Protein AF-A0A654BJH4-F1 (afdb_monomer_lite)

pLDDT: mean 86.39, std 7.35, range [57.31, 94.19]

Radius of gyration: 13.4 Å; chains: 1; bounding box: 34×19×39 Å

Foldseek 3Di:
DDDDPLLVVLLVLLLVLLQVLLVCPVVVVDDCPDPDWSLVSSVVVSQVVQVVVCVVVVHDRPPRYDPVSSVNSSVNSVVSNCVRNVDRD

Sequence (89 aa):
MRFSRPEQFFAAAGIGLGALASLAVNTGWIARGGTFPPFVYVLLALALVEVVAGFVTKQPPGTLFSMPARILAFALGIGVLILLTGGLA

Structure (mmCIF, N/CA/C/O backbone):
data_AF-A0A654BJH4-F1
#
_entry.id   AF-A0A654BJH4-F1
#
loop_
_atom_site.group_PDB
_atom_site.id
_atom_site.type_symbol
_atom_site.label_atom_id
_atom_site.label_alt_id
_atom_site.label_comp_id
_atom_site.label_asym_id
_atom_site.label_entity_id
_atom_site.label_seq_id
_atom_site.pdbx_PDB_ins_code
_atom_site.Cartn_x
_atom_site.Cartn_y
_atom_site.Cartn_z
_atom_site.occupancy
_atom_site.B_iso_or_equiv
_atom_site.auth_seq_id
_atom_site.auth_comp_id
_atom_site.auth_asym_id
_atom_site.auth_atom_id
_atom_site.pdbx_PDB_model_num
ATOM 1 N N . MET A 1 1 ? 4.501 8.416 18.775 1.00 60.72 1 MET A N 1
ATOM 2 C CA . MET A 1 1 ? 3.048 8.166 18.623 1.00 60.72 1 MET A CA 1
ATOM 3 C C . MET A 1 1 ? 2.841 6.664 18.521 1.00 60.72 1 MET A C 1
ATOM 5 O O . MET A 1 1 ? 3.607 6.030 17.806 1.00 60.72 1 MET A O 1
ATOM 9 N N . ARG A 1 2 ? 1.898 6.073 19.264 1.00 79.19 2 ARG A N 1
ATOM 10 C CA . ARG A 1 2 ? 1.630 4.627 19.187 1.00 79.19 2 ARG A CA 1
ATOM 11 C C . ARG A 1 2 ? 0.467 4.396 18.227 1.00 79.19 2 ARG A C 1
ATOM 13 O O . ARG A 1 2 ? -0.648 4.783 18.552 1.00 79.19 2 ARG A O 1
ATOM 20 N N . PHE A 1 3 ? 0.744 3.798 17.071 1.00 79.56 3 PHE A N 1
ATOM 21 C CA . PHE A 1 3 ? -0.286 3.451 16.092 1.00 79.56 3 PHE A CA 1
ATOM 22 C C . PHE A 1 3 ? -1.228 2.386 16.650 1.00 79.56 3 PHE A C 1
ATOM 24 O O . PHE A 1 3 ? -0.795 1.415 17.282 1.00 79.56 3 PHE A O 1
ATOM 31 N N . SER A 1 4 ? -2.515 2.574 16.399 1.00 86.00 4 SER A N 1
ATOM 32 C CA . SER A 1 4 ? -3.561 1.603 16.688 1.00 86.00 4 SER A CA 1
ATOM 33 C C . SER A 1 4 ? -3.433 0.365 15.785 1.00 86.00 4 SER A C 1
ATOM 35 O O . SER A 1 4 ? -2.768 0.391 14.749 1.00 86.00 4 SER A O 1
ATOM 37 N N . ARG A 1 5 ? -4.068 -0.751 16.168 1.00 87.38 5 ARG A N 1
ATOM 38 C CA . ARG A 1 5 ? -4.058 -1.987 15.356 1.00 87.38 5 ARG A CA 1
ATOM 39 C C . ARG A 1 5 ? -4.561 -1.775 13.913 1.00 87.38 5 ARG A C 1
ATOM 41 O O . ARG A 1 5 ? -3.908 -2.290 13.008 1.00 87.38 5 ARG A O 1
ATOM 48 N N . PRO A 1 6 ? -5.649 -1.014 13.663 1.00 85.50 6 PRO A N 1
ATOM 49 C CA . PRO A 1 6 ? -6.091 -0.711 12.302 1.00 85.50 6 PRO A CA 1
ATOM 50 C C . PRO A 1 6 ? -5.028 0.038 11.495 1.00 85.50 6 PRO A C 1
ATOM 52 O O . PRO A 1 6 ? -4.794 -0.281 10.336 1.00 85.50 6 PRO A O 1
ATOM 55 N N . GLU A 1 7 ? -4.336 0.997 12.109 1.00 87.31 7 GLU A N 1
ATOM 56 C CA . GLU A 1 7 ? -3.298 1.785 11.436 1.00 87.31 7 GLU A CA 1
ATOM 57 C C . GLU A 1 7 ? -2.059 0.950 11.099 1.00 87.31 7 GLU A C 1
ATOM 59 O O . GLU A 1 7 ? -1.460 1.140 10.045 1.00 87.31 7 GLU A O 1
ATOM 64 N N . GLN A 1 8 ? -1.699 -0.015 11.951 1.00 88.88 8 GLN A N 1
ATOM 65 C CA . GLN A 1 8 ? -0.636 -0.978 11.645 1.00 88.88 8 GLN A CA 1
ATOM 66 C C . GLN A 1 8 ? -1.016 -1.870 10.457 1.00 88.88 8 GLN A C 1
ATOM 68 O O . GLN A 1 8 ? -0.192 -2.099 9.573 1.00 88.88 8 GLN A O 1
ATOM 73 N N . PHE A 1 9 ? -2.270 -2.330 10.403 1.00 88.81 9 PHE A N 1
ATOM 74 C CA . PHE A 1 9 ? -2.784 -3.074 9.254 1.00 88.81 9 PHE A CA 1
ATOM 75 C C . PHE A 1 9 ? -2.758 -2.223 7.979 1.00 88.81 9 PHE A C 1
ATOM 77 O O . PHE A 1 9 ? -2.330 -2.698 6.932 1.00 88.81 9 PHE A O 1
ATOM 84 N N . PHE A 1 10 ? -3.142 -0.950 8.068 1.00 90.44 10 PHE A N 1
ATOM 85 C CA . PHE A 1 10 ? -3.112 -0.030 6.933 1.00 90.44 10 PHE A CA 1
ATOM 86 C C . PHE A 1 10 ? -1.688 0.233 6.430 1.00 90.44 10 PHE A C 1
ATOM 88 O O . PHE A 1 10 ? -1.440 0.233 5.226 1.00 90.44 10 PHE A O 1
ATOM 95 N N . ALA A 1 11 ? -0.723 0.373 7.342 1.00 90.44 11 ALA A N 1
ATOM 96 C CA . ALA A 1 11 ? 0.690 0.467 6.989 1.00 90.44 11 ALA A CA 1
ATOM 97 C C . ALA A 1 11 ? 1.191 -0.802 6.273 1.00 90.44 11 ALA A C 1
ATOM 99 O O . ALA A 1 11 ? 1.872 -0.703 5.252 1.00 90.44 11 ALA A O 1
ATOM 100 N N . ALA A 1 12 ? 0.806 -1.989 6.754 1.00 91.81 12 ALA A N 1
ATOM 101 C CA . ALA A 1 12 ? 1.118 -3.258 6.096 1.00 91.81 12 ALA A CA 1
ATOM 102 C C . ALA A 1 12 ? 0.450 -3.382 4.714 1.00 91.81 12 ALA A C 1
ATOM 104 O O . ALA A 1 12 ? 1.075 -3.868 3.771 1.00 91.81 12 ALA A O 1
ATOM 105 N N . ALA A 1 13 ? -0.783 -2.886 4.564 1.00 91.69 13 ALA A N 1
ATOM 106 C CA . ALA A 1 13 ? -1.454 -2.801 3.271 1.00 91.69 13 ALA A CA 1
ATOM 107 C C . ALA A 1 13 ? -0.669 -1.911 2.297 1.00 91.69 13 ALA A C 1
ATOM 109 O O . ALA A 1 13 ? -0.484 -2.297 1.148 1.00 91.69 13 ALA A O 1
ATOM 110 N N . GLY A 1 14 ? -0.121 -0.783 2.760 1.00 91.88 14 GLY A N 1
ATOM 111 C CA . GLY A 1 14 ? 0.779 0.062 1.969 1.00 91.88 14 GLY A CA 1
ATOM 112 C C . GLY A 1 14 ? 1.986 -0.696 1.413 1.00 91.88 14 GLY A C 1
ATOM 113 O O . GLY A 1 14 ? 2.236 -0.645 0.211 1.00 91.88 14 GLY A O 1
ATOM 114 N N . ILE A 1 15 ? 2.678 -1.471 2.256 1.00 92.75 15 ILE A N 1
ATOM 115 C CA . ILE A 1 15 ? 3.807 -2.331 1.845 1.00 92.75 15 ILE A CA 1
ATOM 116 C C . ILE A 1 15 ? 3.367 -3.336 0.771 1.00 92.75 15 ILE A C 1
ATOM 118 O O . ILE A 1 15 ? 4.002 -3.442 -0.280 1.00 92.75 15 ILE A O 1
ATOM 122 N N . GLY A 1 16 ? 2.267 -4.055 1.015 1.00 93.06 16 GLY A N 1
ATOM 123 C CA . GLY A 1 16 ? 1.744 -5.055 0.082 1.00 93.06 16 GLY A CA 1
ATOM 124 C C . GLY A 1 16 ? 1.346 -4.452 -1.265 1.00 93.06 16 GLY A C 1
ATOM 125 O O . GLY A 1 16 ? 1.684 -4.998 -2.313 1.00 93.06 16 GLY A O 1
ATOM 126 N N . LEU A 1 17 ? 0.694 -3.290 -1.253 1.00 91.62 17 LEU A N 1
ATOM 127 C CA . LEU A 1 17 ? 0.310 -2.565 -2.463 1.00 91.62 17 LEU A CA 1
ATOM 128 C C . LEU A 1 17 ? 1.524 -2.061 -3.246 1.00 91.62 17 LEU A C 1
ATOM 130 O O . LEU A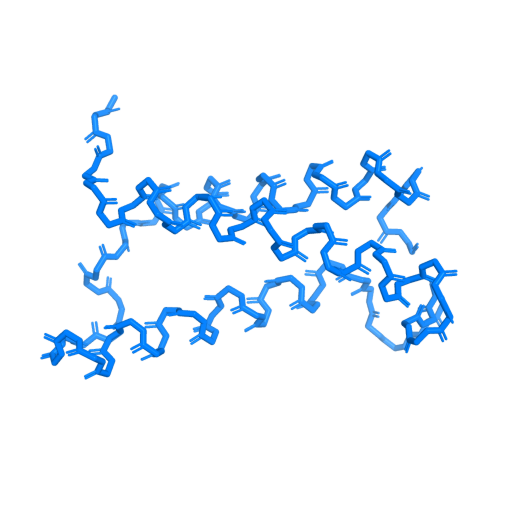 1 17 ? 1.525 -2.152 -4.471 1.00 91.62 17 LEU A O 1
ATOM 134 N N . GLY A 1 18 ? 2.574 -1.598 -2.564 1.00 89.75 18 GLY A N 1
ATOM 135 C CA . GLY A 1 18 ? 3.848 -1.253 -3.198 1.00 89.75 18 GLY A CA 1
ATOM 136 C C . GLY A 1 18 ? 4.478 -2.445 -3.922 1.00 89.75 18 GLY A C 1
ATOM 137 O O . GLY A 1 18 ? 4.903 -2.322 -5.071 1.00 89.75 18 GLY A O 1
ATOM 138 N N . ALA A 1 19 ? 4.469 -3.626 -3.298 1.00 91.69 19 ALA A N 1
ATOM 139 C CA . ALA A 1 19 ? 4.980 -4.852 -3.910 1.00 91.69 19 ALA A CA 1
ATOM 140 C C . ALA A 1 19 ? 4.142 -5.291 -5.123 1.00 91.69 19 ALA A C 1
ATOM 142 O O . ALA A 1 19 ? 4.697 -5.625 -6.170 1.00 91.69 19 ALA A O 1
ATOM 143 N N . LEU A 1 20 ? 2.811 -5.237 -5.015 1.00 91.50 20 LEU A N 1
ATOM 144 C CA . LEU A 1 20 ? 1.901 -5.561 -6.118 1.00 91.50 20 LEU A CA 1
ATOM 145 C C . LEU A 1 20 ? 2.057 -4.594 -7.295 1.00 91.50 20 LEU A C 1
ATOM 147 O O . LEU A 1 20 ? 2.122 -5.033 -8.442 1.00 91.50 20 LEU A O 1
ATOM 151 N N . ALA A 1 21 ? 2.173 -3.293 -7.020 1.00 88.94 21 ALA A N 1
ATOM 152 C CA . ALA A 1 21 ? 2.429 -2.291 -8.048 1.00 88.94 21 ALA A CA 1
ATOM 153 C C . ALA A 1 21 ? 3.785 -2.527 -8.729 1.00 88.94 21 ALA A C 1
ATOM 155 O O . ALA A 1 21 ? 3.870 -2.474 -9.952 1.00 88.94 21 ALA A O 1
ATOM 156 N N . SER A 1 22 ? 4.823 -2.873 -7.962 1.00 87.56 22 SER A N 1
ATOM 157 C CA . SER A 1 22 ? 6.142 -3.221 -8.512 1.00 87.56 22 SER A CA 1
ATOM 158 C C . SER A 1 22 ? 6.077 -4.420 -9.445 1.00 87.56 22 SER A C 1
ATOM 160 O O . SER A 1 22 ? 6.681 -4.417 -10.515 1.00 87.56 22 SER A O 1
ATOM 162 N N . LEU A 1 23 ? 5.323 -5.445 -9.048 1.00 89.00 23 LEU A N 1
ATOM 163 C CA . LEU A 1 23 ? 5.114 -6.628 -9.866 1.00 89.00 23 LEU A CA 1
ATOM 164 C C . LEU A 1 23 ? 4.380 -6.266 -11.158 1.00 89.00 23 LEU A C 1
ATOM 166 O O . LEU A 1 23 ? 4.843 -6.648 -12.223 1.00 89.00 23 LEU A O 1
ATOM 170 N N . ALA A 1 24 ? 3.319 -5.461 -11.082 1.00 87.69 24 ALA A N 1
ATOM 171 C CA . ALA A 1 24 ? 2.582 -4.992 -12.254 1.00 87.69 24 ALA A CA 1
ATOM 172 C C . ALA A 1 24 ? 3.439 -4.132 -13.205 1.00 87.69 24 ALA A C 1
ATOM 174 O O . ALA A 1 24 ? 3.284 -4.210 -14.423 1.00 87.69 24 ALA A O 1
ATOM 175 N N . VAL A 1 25 ? 4.376 -3.340 -12.678 1.00 87.69 25 VAL A N 1
ATOM 176 C CA . VAL A 1 25 ? 5.366 -2.618 -13.495 1.00 87.69 25 VAL A CA 1
ATOM 177 C C . VAL A 1 25 ? 6.336 -3.591 -14.164 1.00 87.69 25 VAL A C 1
ATOM 179 O O . VAL A 1 25 ? 6.598 -3.486 -15.360 1.00 87.69 25 VAL A O 1
ATOM 182 N N . ASN A 1 26 ? 6.864 -4.558 -13.415 1.00 86.12 26 ASN A N 1
ATOM 183 C CA . ASN A 1 26 ? 7.852 -5.509 -13.927 1.00 86.12 26 ASN A CA 1
ATOM 184 C C . ASN A 1 26 ? 7.256 -6.529 -14.914 1.00 86.12 26 ASN A C 1
ATOM 186 O O . ASN A 1 26 ? 7.972 -7.006 -15.789 1.00 86.12 26 ASN A O 1
ATOM 190 N N . THR A 1 27 ? 5.956 -6.830 -14.830 1.00 86.94 27 THR A N 1
ATOM 191 C CA . THR A 1 27 ? 5.232 -7.660 -15.810 1.00 86.94 27 THR A CA 1
ATOM 192 C C . THR A 1 27 ? 4.728 -6.868 -17.021 1.00 86.94 27 THR A C 1
ATOM 194 O O . THR A 1 27 ? 4.104 -7.449 -17.909 1.00 86.94 27 THR A O 1
ATOM 197 N N . GLY A 1 28 ? 4.972 -5.554 -17.075 1.00 82.62 28 GLY A N 1
ATOM 198 C CA . GLY A 1 28 ? 4.546 -4.687 -18.176 1.00 82.62 28 GLY A CA 1
ATOM 199 C C . GLY A 1 28 ? 3.052 -4.348 -18.186 1.00 82.62 28 GLY A C 1
ATOM 200 O O . GLY A 1 28 ? 2.569 -3.781 -19.161 1.00 82.62 28 GLY A O 1
ATOM 201 N N . TRP A 1 29 ? 2.314 -4.667 -17.118 1.00 83.94 29 TRP A N 1
ATOM 202 C CA . TRP A 1 29 ? 0.911 -4.264 -16.961 1.00 83.94 29 TRP A CA 1
ATOM 203 C C . TRP A 1 29 ? 0.776 -2.762 -16.696 1.00 83.94 29 TRP A C 1
ATOM 205 O O . TRP A 1 29 ? -0.205 -2.146 -17.108 1.00 83.94 29 TRP A O 1
ATOM 215 N N . ILE A 1 30 ? 1.766 -2.168 -16.024 1.00 82.31 30 ILE A N 1
ATOM 216 C CA . ILE A 1 30 ? 1.882 -0.722 -15.828 1.00 82.31 30 ILE A CA 1
ATOM 217 C C . ILE A 1 30 ? 3.087 -0.230 -16.626 1.00 82.31 30 ILE A C 1
ATOM 219 O O . ILE A 1 30 ? 4.233 -0.568 -16.329 1.00 82.31 30 ILE A O 1
ATOM 223 N N . ALA A 1 31 ? 2.826 0.586 -17.644 1.00 77.12 31 ALA A N 1
ATOM 224 C CA . ALA A 1 31 ? 3.880 1.204 -18.433 1.00 77.12 31 ALA A CA 1
ATOM 225 C C . ALA A 1 31 ? 4.593 2.295 -17.620 1.00 77.12 31 ALA A C 1
ATOM 227 O O . ALA A 1 31 ? 3.951 3.235 -17.153 1.00 77.12 31 ALA A O 1
ATOM 228 N N . ARG A 1 32 ? 5.928 2.220 -17.540 1.00 69.81 32 ARG A N 1
ATOM 229 C CA . ARG A 1 32 ? 6.776 3.216 -16.850 1.00 69.81 32 ARG A CA 1
ATOM 230 C C . ARG A 1 32 ? 6.749 4.624 -17.474 1.00 69.81 32 ARG A C 1
ATOM 232 O O . ARG A 1 32 ? 7.160 5.606 -16.875 1.00 69.81 32 ARG A O 1
ATOM 239 N N . GLY A 1 33 ? 6.277 4.723 -18.718 1.00 69.62 33 GLY A N 1
ATOM 240 C CA . GLY A 1 33 ? 6.049 5.985 -19.435 1.00 69.62 33 GLY A CA 1
ATOM 241 C C . GLY A 1 33 ? 4.572 6.247 -19.735 1.00 69.62 33 GLY A C 1
ATOM 242 O O . GLY A 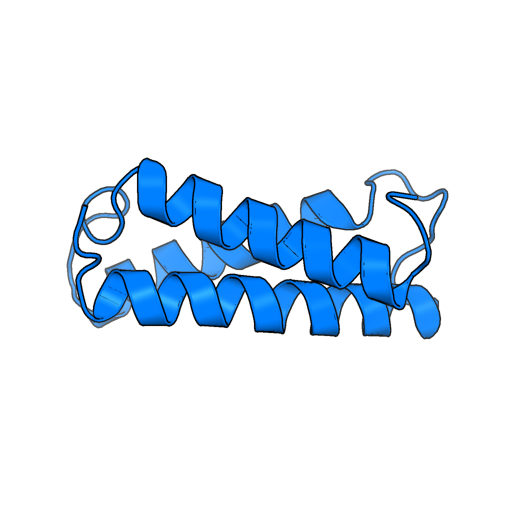1 33 ? 4.263 7.015 -20.642 1.00 69.62 33 GLY A O 1
ATOM 243 N N . GLY A 1 34 ? 3.661 5.543 -19.056 1.00 71.75 34 GLY A N 1
ATOM 244 C CA . GLY A 1 34 ? 2.224 5.713 -19.244 1.00 71.75 34 GLY A CA 1
ATOM 245 C C . GLY A 1 34 ? 1.714 7.055 -18.714 1.00 71.75 34 GLY A C 1
ATOM 246 O O . GLY A 1 34 ? 2.427 7.802 -18.050 1.00 71.75 34 GLY A O 1
ATOM 247 N N . THR A 1 35 ? 0.437 7.348 -18.970 1.00 79.06 35 THR A N 1
ATOM 248 C CA . THR A 1 35 ? -0.227 8.590 -18.531 1.00 79.06 3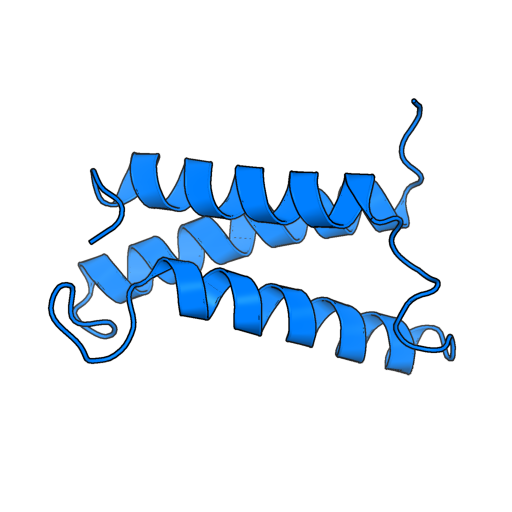5 THR A CA 1
ATOM 249 C C . THR A 1 35 ? -0.142 8.822 -17.019 1.00 79.06 35 THR A C 1
ATOM 251 O O . THR A 1 35 ? -0.101 9.968 -16.579 1.00 79.06 35 THR A O 1
ATOM 254 N N . PHE A 1 36 ? -0.098 7.745 -16.227 1.00 80.25 36 PHE A N 1
ATOM 255 C CA . PHE A 1 36 ? 0.035 7.812 -14.777 1.00 80.25 36 PHE A CA 1
ATOM 256 C C . PHE A 1 36 ? 1.293 7.084 -14.302 1.00 80.25 36 PHE A C 1
ATOM 258 O O . PHE A 1 36 ? 1.463 5.907 -14.636 1.00 80.25 36 PHE A O 1
ATOM 265 N N . PRO A 1 37 ? 2.122 7.735 -13.466 1.00 86.19 37 PRO A N 1
ATOM 266 C CA . PRO A 1 37 ? 3.228 7.073 -12.792 1.00 86.19 37 PRO A CA 1
ATOM 267 C C . PRO A 1 37 ? 2.758 5.907 -11.902 1.00 86.19 37 PRO A C 1
ATOM 269 O O . PRO A 1 37 ? 1.672 5.983 -11.313 1.00 86.19 37 PRO A O 1
ATOM 272 N N . PRO A 1 38 ? 3.586 4.870 -11.690 1.00 85.75 38 PRO A N 1
ATOM 273 C CA . PRO A 1 38 ? 3.231 3.692 -10.901 1.00 85.75 38 PRO A CA 1
ATOM 274 C C . PRO A 1 38 ? 2.767 3.985 -9.465 1.00 85.75 38 PRO A C 1
ATOM 276 O O . PRO A 1 38 ? 1.886 3.303 -8.939 1.00 85.75 38 PRO A O 1
ATOM 279 N N . PHE A 1 39 ? 3.297 5.033 -8.825 1.00 87.81 39 PHE A N 1
ATOM 280 C CA . PHE A 1 39 ? 2.902 5.399 -7.459 1.00 87.81 39 PHE A CA 1
ATOM 281 C C . PHE A 1 39 ? 1.440 5.871 -7.355 1.00 87.81 39 PHE A C 1
ATOM 283 O O . PHE A 1 39 ? 0.844 5.781 -6.280 1.00 87.81 39 PHE A O 1
ATOM 290 N N . VAL A 1 40 ? 0.838 6.354 -8.450 1.00 90.31 40 VAL A N 1
ATOM 291 C CA . VAL A 1 40 ? -0.572 6.776 -8.470 1.00 90.31 40 VAL A CA 1
ATOM 292 C C . VAL A 1 40 ? -1.485 5.578 -8.222 1.00 90.31 40 VAL A C 1
ATOM 294 O O . VAL A 1 40 ? -2.454 5.688 -7.476 1.00 90.31 40 VAL A O 1
ATOM 297 N N . TYR A 1 41 ? -1.143 4.406 -8.758 1.00 89.75 41 TYR A N 1
ATOM 298 C CA . TYR A 1 41 ? -1.900 3.181 -8.502 1.00 89.75 41 TYR A CA 1
ATOM 299 C C . TYR A 1 41 ? -1.818 2.759 -7.032 1.00 89.75 41 TYR A C 1
ATOM 301 O O . TYR A 1 41 ? -2.813 2.299 -6.477 1.00 89.75 41 TYR A O 1
ATOM 309 N N . VAL A 1 42 ? -0.675 2.982 -6.370 1.00 90.69 42 VAL A N 1
ATOM 310 C CA . VAL A 1 42 ? -0.527 2.744 -4.924 1.00 90.69 42 VAL A CA 1
ATOM 311 C C . VAL A 1 42 ? -1.433 3.685 -4.121 1.00 90.69 42 VAL A C 1
ATOM 313 O O . VAL A 1 42 ? -2.110 3.227 -3.202 1.00 90.69 42 VAL A O 1
ATOM 316 N N . LEU A 1 43 ? -1.509 4.973 -4.486 1.00 92.25 43 LEU A N 1
ATOM 317 C CA . LEU A 1 43 ? -2.434 5.933 -3.860 1.00 92.25 43 LEU A CA 1
ATOM 318 C C . LEU A 1 43 ? -3.893 5.510 -4.017 1.00 92.25 43 LEU A C 1
ATOM 320 O O . LEU A 1 43 ? -4.635 5.474 -3.036 1.00 92.25 43 LEU A O 1
ATOM 324 N N . LEU A 1 44 ? -4.298 5.186 -5.245 1.00 92.44 44 LEU A N 1
ATOM 325 C CA . LEU A 1 44 ? -5.670 4.784 -5.547 1.00 92.44 44 LEU A CA 1
ATOM 326 C C . LEU A 1 44 ? -6.044 3.496 -4.812 1.00 92.44 44 LEU A C 1
ATOM 328 O O . LEU A 1 44 ? -7.132 3.401 -4.247 1.00 92.44 44 LEU A O 1
ATOM 332 N N . ALA A 1 45 ? -5.132 2.525 -4.761 1.00 92.88 45 ALA A N 1
ATOM 333 C CA . ALA A 1 45 ? -5.360 1.282 -4.045 1.00 92.88 45 ALA A CA 1
ATOM 334 C C . ALA A 1 45 ? -5.442 1.493 -2.525 1.00 92.88 45 ALA A C 1
ATOM 336 O O . ALA A 1 45 ? -6.309 0.906 -1.884 1.00 92.88 45 ALA A O 1
ATOM 337 N N . LEU A 1 46 ? -4.614 2.365 -1.938 1.00 92.44 46 LEU A N 1
ATOM 338 C CA . LEU A 1 46 ? -4.717 2.721 -0.517 1.00 92.44 46 LEU A CA 1
ATOM 339 C C . LEU A 1 46 ? -6.049 3.404 -0.193 1.00 92.44 46 LEU A C 1
ATOM 341 O O . LEU A 1 46 ? -6.685 3.061 0.804 1.00 92.44 46 LEU A O 1
ATOM 345 N N . ALA A 1 47 ? -6.503 4.322 -1.050 1.00 91.44 47 ALA A N 1
ATOM 346 C CA . ALA A 1 47 ? -7.816 4.944 -0.908 1.00 91.44 47 ALA A CA 1
ATOM 347 C C . ALA A 1 47 ? -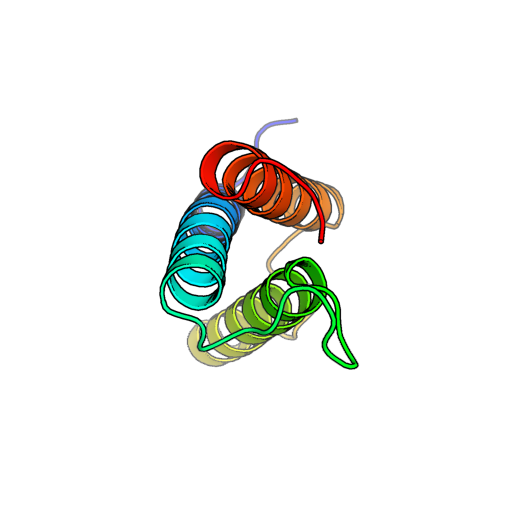8.942 3.899 -0.985 1.00 91.44 47 ALA A C 1
ATOM 349 O O . ALA A 1 47 ? -9.871 3.930 -0.180 1.00 91.44 47 ALA A O 1
ATOM 350 N N . LEU A 1 48 ? -8.833 2.924 -1.895 1.00 92.62 48 LEU A N 1
ATOM 351 C CA . LEU A 1 48 ? -9.789 1.823 -1.998 1.00 92.62 48 LEU A CA 1
ATOM 352 C C . LEU A 1 48 ? -9.794 0.949 -0.736 1.00 92.62 48 LEU A C 1
ATOM 354 O O . LEU A 1 48 ? -10.867 0.615 -0.236 1.00 92.62 48 LEU A O 1
ATOM 358 N N . VAL A 1 49 ? -8.621 0.619 -0.185 1.00 91.31 49 VAL A N 1
ATOM 359 C CA . VAL A 1 49 ? -8.506 -0.117 1.086 1.00 91.31 49 VAL A CA 1
ATOM 360 C C . VAL A 1 49 ? -9.208 0.641 2.210 1.00 91.31 49 VAL A C 1
ATOM 362 O O . VAL A 1 49 ? -9.908 0.026 3.011 1.00 91.31 49 VAL A O 1
ATOM 365 N N . GLU A 1 50 ? -9.081 1.966 2.256 1.00 89.81 50 GLU A N 1
ATOM 366 C CA . GLU A 1 50 ? -9.772 2.781 3.251 1.00 89.81 50 GLU A CA 1
ATOM 367 C C . GLU A 1 50 ? -11.292 2.784 3.072 1.00 89.81 50 GLU A C 1
ATOM 369 O O . GLU A 1 50 ? -12.017 2.624 4.054 1.00 89.81 50 GLU A O 1
ATOM 374 N N . VAL A 1 51 ? -11.787 2.889 1.839 1.00 90.44 51 VAL A N 1
ATOM 375 C CA . VAL A 1 51 ? -13.227 2.800 1.551 1.00 90.44 51 VAL A CA 1
ATOM 376 C C . VAL A 1 51 ? -13.781 1.432 1.952 1.00 90.44 51 VAL A C 1
ATOM 378 O O . VAL A 1 51 ? -14.818 1.358 2.611 1.00 90.44 51 VAL A O 1
ATOM 381 N N . VAL A 1 52 ? -13.080 0.348 1.613 1.00 90.25 52 VAL A N 1
ATOM 382 C CA . VAL A 1 52 ? -13.487 -1.019 1.968 1.00 90.25 52 VAL A CA 1
ATOM 383 C C . VAL A 1 52 ? -13.455 -1.220 3.485 1.00 90.25 52 VAL A C 1
ATOM 385 O O . VAL A 1 52 ? -14.410 -1.752 4.049 1.00 90.25 52 VAL A O 1
ATOM 388 N N . ALA A 1 53 ? -12.409 -0.752 4.170 1.00 87.75 53 ALA A N 1
ATOM 389 C CA . ALA A 1 53 ? -12.322 -0.816 5.627 1.00 87.75 53 ALA A CA 1
ATOM 390 C C . ALA A 1 53 ? -13.445 -0.009 6.302 1.00 87.75 53 ALA A C 1
ATOM 392 O O . ALA A 1 53 ? -14.077 -0.508 7.235 1.00 87.75 53 ALA A O 1
ATOM 393 N N . GLY A 1 54 ? -13.737 1.196 5.801 1.00 87.62 54 GLY A N 1
ATOM 394 C CA . GLY A 1 54 ? -14.871 2.030 6.212 1.00 87.62 54 GLY A CA 1
ATOM 395 C C . GLY A 1 54 ? -16.200 1.304 6.078 1.00 87.62 54 GLY A C 1
ATOM 396 O O . GLY A 1 54 ? -16.975 1.222 7.031 1.00 87.62 54 GLY A O 1
ATOM 397 N N . PHE A 1 55 ? -16.421 0.681 4.922 1.00 88.50 55 PHE A N 1
ATOM 398 C CA . PHE A 1 55 ? -17.632 -0.079 4.647 1.00 88.50 55 PHE A CA 1
ATOM 399 C C . PHE A 1 55 ? -17.798 -1.279 5.592 1.00 88.50 55 PHE A C 1
ATOM 401 O O . PHE A 1 55 ? -18.853 -1.440 6.205 1.00 88.50 55 PHE A O 1
ATOM 408 N N . VAL A 1 56 ? -16.749 -2.089 5.773 1.00 89.38 56 VAL A N 1
ATOM 409 C CA . VAL A 1 56 ? -16.777 -3.283 6.639 1.00 89.38 56 VAL A CA 1
ATOM 410 C C . VAL A 1 56 ? -16.985 -2.915 8.109 1.00 89.38 56 VAL A C 1
ATOM 412 O O . VAL A 1 56 ? -17.736 -3.581 8.820 1.00 89.38 56 VAL A O 1
ATOM 415 N N . THR A 1 57 ? -16.347 -1.842 8.572 1.00 88.12 57 THR A N 1
ATOM 416 C CA . THR A 1 57 ? -16.443 -1.390 9.970 1.00 88.12 57 THR A CA 1
ATOM 417 C C . THR A 1 57 ? -17.637 -0.471 10.229 1.00 88.12 57 THR A C 1
ATOM 419 O O . THR A 1 57 ? -17.868 -0.091 11.377 1.00 88.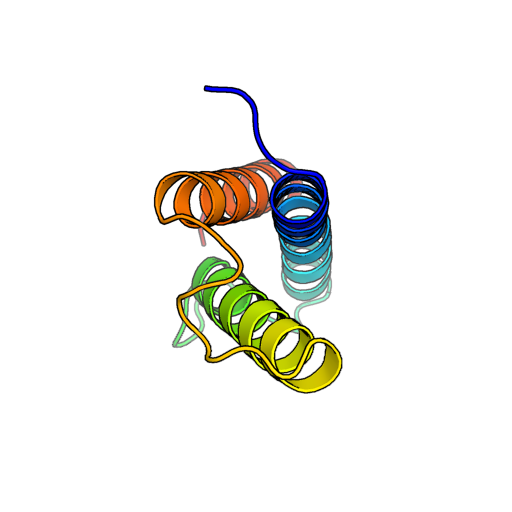12 57 THR A O 1
ATOM 422 N N . LYS A 1 58 ? -18.422 -0.143 9.191 1.00 87.75 58 LYS A N 1
ATOM 423 C CA . LYS A 1 58 ? -19.545 0.809 9.236 1.00 87.75 58 LYS A CA 1
ATOM 424 C C . LYS A 1 58 ? -19.139 2.181 9.788 1.00 87.75 58 LYS A C 1
ATOM 426 O O . LYS A 1 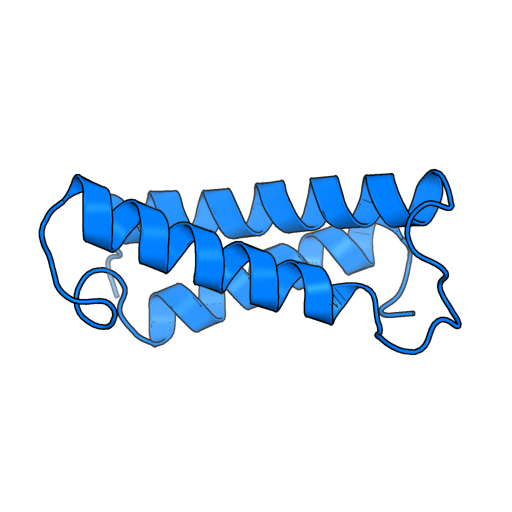58 ? -19.938 2.853 10.439 1.00 87.75 58 LYS A O 1
ATOM 431 N N . GLN A 1 59 ? -17.897 2.588 9.543 1.00 83.88 59 GLN A N 1
ATOM 432 C CA . GLN A 1 59 ? -17.373 3.893 9.931 1.00 83.88 59 GLN A CA 1
ATOM 433 C C . GLN A 1 59 ? -17.171 4.771 8.693 1.00 83.88 59 GLN A C 1
ATOM 435 O O . GLN A 1 59 ? -16.809 4.258 7.630 1.00 83.88 59 GLN A O 1
ATOM 440 N N . PRO A 1 60 ? -17.407 6.090 8.796 1.00 80.50 60 PRO A N 1
ATOM 441 C CA . PRO A 1 60 ? -17.219 6.979 7.664 1.00 80.50 60 PRO A CA 1
ATOM 442 C C . PRO A 1 60 ? -15.746 6.999 7.209 1.00 80.50 60 PRO A C 1
ATOM 444 O O . PRO A 1 60 ? -14.832 6.976 8.042 1.00 80.50 60 PRO A O 1
ATOM 447 N N . PRO A 1 61 ? -15.485 7.072 5.890 1.00 75.94 61 PRO A N 1
ATOM 448 C CA . PRO A 1 61 ? -14.136 7.284 5.378 1.00 75.94 61 PRO A CA 1
ATOM 449 C C . PRO A 1 61 ? -13.575 8.559 6.002 1.00 75.94 61 PRO A C 1
ATOM 451 O O . PRO A 1 61 ? -14.282 9.562 6.088 1.00 75.94 61 PRO A O 1
ATOM 454 N N . GLY A 1 62 ? -12.330 8.536 6.469 1.00 76.25 62 GLY A N 1
ATOM 455 C CA . GLY A 1 62 ? -11.800 9.668 7.226 1.00 76.25 62 GLY A CA 1
ATOM 456 C C . GLY A 1 62 ? -11.468 9.348 8.677 1.00 76.25 62 GLY A C 1
ATOM 457 O O . GLY A 1 62 ? -10.519 9.933 9.194 1.00 76.25 62 GLY A O 1
ATOM 458 N N . THR A 1 63 ? -12.206 8.435 9.321 1.00 81.62 63 THR A N 1
ATOM 459 C CA . THR A 1 63 ? -12.156 8.269 10.788 1.00 81.62 63 THR A CA 1
ATOM 460 C C . THR A 1 63 ? -11.316 7.094 11.274 1.00 81.62 63 THR A C 1
ATOM 462 O O . THR A 1 63 ? -10.882 7.102 12.421 1.00 81.62 63 THR A O 1
ATOM 465 N N . LEU A 1 64 ? -11.088 6.089 10.425 1.00 79.12 64 LEU A N 1
ATOM 466 C CA . LEU A 1 64 ? -10.362 4.862 10.785 1.00 79.12 64 LEU A CA 1
ATOM 467 C C . LEU A 1 64 ? -8.851 5.047 10.858 1.00 79.12 64 LEU A C 1
ATOM 469 O O . LEU A 1 64 ? -8.194 4.455 11.713 1.00 79.12 64 LEU A O 1
ATOM 473 N N . PHE A 1 65 ? -8.303 5.841 9.942 1.00 85.88 65 PHE A N 1
ATOM 474 C CA . PHE A 1 65 ? -6.869 6.046 9.817 1.00 85.88 65 PHE A CA 1
ATOM 475 C C . PHE A 1 65 ? -6.555 7.520 9.995 1.00 85.88 65 PHE A C 1
ATOM 477 O O . PHE A 1 65 ? -7.077 8.379 9.280 1.00 85.88 65 PHE A O 1
ATOM 484 N N . SER A 1 66 ? -5.684 7.820 10.954 1.00 88.31 66 SER A N 1
ATOM 485 C CA . SER A 1 66 ? -5.188 9.177 11.128 1.00 88.31 66 SER A CA 1
ATOM 486 C C . SER A 1 66 ? -4.351 9.605 9.915 1.00 88.31 66 SER A C 1
ATOM 488 O O . SER A 1 66 ? -3.746 8.777 9.228 1.00 88.31 66 SER A O 1
ATOM 490 N N . MET A 1 67 ? -4.268 10.913 9.654 1.00 88.88 67 MET A N 1
ATOM 491 C CA . MET A 1 67 ? -3.409 11.436 8.581 1.00 88.88 67 MET A CA 1
ATOM 492 C C . MET A 1 67 ? -1.953 10.940 8.674 1.00 88.88 67 MET A C 1
ATOM 494 O O . MET A 1 67 ? -1.422 10.520 7.646 1.00 88.88 67 MET A O 1
ATOM 498 N N . PRO A 1 68 ? -1.314 10.880 9.863 1.00 88.00 68 PRO A N 1
ATOM 499 C CA . PRO A 1 68 ? 0.012 10.277 10.000 1.00 88.00 68 PRO A CA 1
ATOM 500 C C . PRO A 1 68 ? 0.082 8.818 9.535 1.00 88.00 68 PRO A C 1
ATOM 502 O O . PRO A 1 68 ? 1.047 8.440 8.874 1.00 88.00 68 PRO A O 1
ATOM 505 N N . ALA A 1 69 ? -0.931 7.999 9.836 1.00 89.62 69 ALA A N 1
ATOM 506 C CA . ALA A 1 69 ? -0.973 6.605 9.396 1.00 89.62 69 ALA A CA 1
ATOM 507 C C . ALA A 1 69 ? -1.130 6.487 7.873 1.00 89.62 69 ALA A C 1
ATOM 509 O O . ALA A 1 69 ? -0.494 5.633 7.257 1.00 89.62 69 ALA A O 1
ATOM 510 N N . ARG A 1 70 ? -1.916 7.377 7.253 1.00 90.94 70 ARG A N 1
ATOM 511 C CA . ARG A 1 70 ? -2.056 7.428 5.790 1.00 90.94 70 ARG A CA 1
ATOM 512 C C . ARG A 1 70 ? -0.753 7.793 5.098 1.00 90.94 70 ARG A C 1
ATOM 514 O O . ARG A 1 70 ? -0.353 7.121 4.150 1.00 90.94 70 ARG A O 1
ATOM 521 N N . ILE A 1 71 ? -0.075 8.821 5.606 1.00 92.19 71 ILE A N 1
ATOM 522 C CA . ILE A 1 71 ? 1.228 9.251 5.091 1.00 92.19 71 ILE A CA 1
ATOM 523 C C . ILE A 1 71 ? 2.243 8.116 5.234 1.00 92.19 71 ILE A C 1
ATOM 525 O O . ILE A 1 71 ? 2.966 7.830 4.285 1.00 92.19 71 ILE A O 1
ATOM 529 N N . LEU A 1 72 ? 2.263 7.429 6.381 1.00 93.19 72 LEU A N 1
ATOM 530 C CA . LEU A 1 72 ? 3.165 6.304 6.610 1.00 93.19 72 LEU A CA 1
ATOM 531 C C . LEU A 1 72 ? 2.897 5.144 5.644 1.00 93.19 72 LEU A C 1
ATOM 533 O O . LEU A 1 72 ? 3.834 4.644 5.029 1.00 93.19 72 LEU A O 1
ATOM 537 N N . ALA A 1 73 ? 1.639 4.728 5.486 1.00 92.69 73 ALA A N 1
ATOM 538 C CA . ALA A 1 73 ? 1.272 3.647 4.573 1.00 92.69 73 ALA A CA 1
ATOM 539 C C . ALA A 1 73 ? 1.672 3.969 3.127 1.00 92.69 73 ALA A C 1
ATOM 541 O O . ALA A 1 73 ? 2.230 3.121 2.431 1.00 92.69 73 ALA A O 1
ATOM 542 N N . PHE A 1 74 ? 1.451 5.211 2.696 1.00 93.44 74 PHE A N 1
ATOM 543 C CA . PHE A 1 74 ? 1.855 5.657 1.371 1.00 93.44 74 PHE A CA 1
ATOM 544 C C . PHE A 1 74 ? 3.377 5.714 1.207 1.00 93.44 74 PHE A C 1
ATOM 546 O O . PHE A 1 74 ? 3.902 5.194 0.225 1.00 93.44 74 PHE A O 1
ATOM 553 N N . ALA A 1 75 ? 4.095 6.274 2.182 1.00 94.19 75 ALA A N 1
ATOM 554 C CA . ALA A 1 75 ? 5.554 6.330 2.165 1.00 94.19 75 ALA A CA 1
ATOM 555 C C . ALA A 1 75 ? 6.177 4.928 2.116 1.00 94.19 75 ALA A C 1
ATOM 557 O O . ALA A 1 75 ? 7.118 4.701 1.360 1.00 94.19 75 ALA A O 1
ATOM 558 N N . LEU A 1 76 ? 5.621 3.972 2.866 1.00 94.19 76 LEU A N 1
ATOM 559 C CA . LEU A 1 76 ? 6.040 2.572 2.820 1.00 94.19 76 LEU A CA 1
ATOM 560 C C . LEU A 1 76 ? 5.736 1.932 1.464 1.00 94.19 76 LEU A C 1
ATOM 562 O O . LEU A 1 76 ? 6.602 1.265 0.906 1.00 94.19 76 LEU A O 1
ATOM 566 N N . GLY A 1 77 ? 4.547 2.164 0.905 1.00 92.25 77 GLY A N 1
ATOM 567 C CA . GLY A 1 77 ? 4.183 1.647 -0.413 1.00 92.25 77 GLY A CA 1
ATOM 568 C C . GLY A 1 77 ? 5.080 2.178 -1.530 1.00 92.25 77 GLY A C 1
ATOM 569 O O . GLY A 1 77 ? 5.562 1.398 -2.348 1.00 92.25 77 GLY A O 1
ATOM 570 N N . ILE A 1 78 ? 5.385 3.479 -1.529 1.00 92.31 78 ILE A N 1
ATOM 571 C CA . ILE A 1 78 ? 6.369 4.059 -2.453 1.00 92.31 78 ILE A CA 1
ATOM 572 C C . ILE A 1 78 ? 7.766 3.500 -2.187 1.00 92.31 78 ILE A C 1
ATOM 574 O O . ILE A 1 78 ? 8.474 3.178 -3.132 1.00 92.31 78 ILE A O 1
ATOM 578 N N . GLY A 1 79 ? 8.180 3.388 -0.924 1.00 91.31 79 GLY A N 1
ATOM 579 C CA . GLY A 1 79 ? 9.500 2.872 -0.571 1.00 91.31 79 GLY A CA 1
ATOM 580 C C . GLY A 1 79 ? 9.724 1.467 -1.124 1.00 91.31 79 GLY A C 1
ATOM 581 O O . GLY A 1 79 ? 10.758 1.203 -1.731 1.00 91.31 79 GLY A O 1
ATOM 582 N N . VAL A 1 80 ? 8.724 0.593 -0.990 1.00 92.00 80 VAL A N 1
ATOM 583 C CA . VAL A 1 80 ? 8.740 -0.752 -1.581 1.00 92.00 80 VAL A CA 1
ATOM 584 C C . VAL A 1 80 ? 8.741 -0.685 -3.103 1.00 92.00 80 VAL A C 1
ATOM 586 O O . VAL A 1 80 ? 9.516 -1.401 -3.730 1.00 92.00 80 VAL A O 1
ATOM 589 N N . LEU A 1 81 ? 7.917 0.186 -3.688 1.00 87.69 81 LEU A N 1
ATOM 590 C CA . LEU A 1 81 ? 7.876 0.387 -5.132 1.00 87.69 81 LEU A CA 1
ATOM 591 C C . LEU A 1 81 ? 9.261 0.742 -5.677 1.00 87.69 81 LEU A C 1
ATOM 593 O O . LEU A 1 81 ? 9.804 -0.002 -6.483 1.00 87.69 81 LEU A O 1
ATOM 597 N N . ILE A 1 82 ? 9.875 1.804 -5.151 1.00 89.75 82 ILE A N 1
ATOM 598 C CA . ILE A 1 82 ? 11.218 2.255 -5.537 1.00 89.75 82 ILE A CA 1
ATOM 599 C C . ILE A 1 82 ? 12.248 1.141 -5.345 1.00 89.75 82 ILE A C 1
ATOM 601 O O . ILE A 1 82 ? 13.087 0.934 -6.219 1.00 89.75 82 ILE A O 1
ATOM 605 N N . LEU A 1 83 ? 12.192 0.424 -4.220 1.00 91.06 83 LEU A N 1
ATOM 606 C CA . LEU A 1 83 ? 13.139 -0.647 -3.916 1.00 91.06 83 LEU A CA 1
ATOM 607 C C . LEU A 1 83 ? 13.090 -1.776 -4.957 1.00 91.06 83 LEU A C 1
ATOM 609 O O . LEU A 1 83 ? 14.126 -2.354 -5.272 1.00 91.06 83 LEU A O 1
ATOM 613 N N . LEU A 1 84 ? 11.906 -2.090 -5.487 1.00 88.38 84 LEU A N 1
ATOM 614 C CA . LEU A 1 84 ? 11.691 -3.231 -6.380 1.00 88.38 84 LEU A CA 1
ATOM 615 C C . LEU A 1 84 ? 11.685 -2.872 -7.873 1.00 88.38 84 LEU A C 1
ATOM 617 O O . LEU A 1 84 ? 11.930 -3.746 -8.706 1.00 88.38 84 LEU A O 1
ATOM 621 N N . THR A 1 85 ? 11.407 -1.621 -8.238 1.00 84.00 85 THR A N 1
ATOM 622 C CA . THR A 1 85 ? 11.456 -1.144 -9.634 1.00 84.00 85 THR A CA 1
ATOM 623 C C . THR A 1 85 ? 12.719 -0.344 -9.946 1.00 84.00 85 THR A C 1
ATOM 625 O O . THR A 1 85 ? 13.021 -0.124 -11.120 1.00 84.00 85 THR A O 1
ATOM 628 N N . GLY A 1 86 ? 13.472 0.076 -8.924 1.00 80.56 86 GLY A N 1
ATOM 629 C CA . GLY A 1 86 ? 14.672 0.904 -9.053 1.00 80.56 86 GLY A CA 1
ATOM 630 C C . GLY A 1 86 ? 14.390 2.396 -9.269 1.00 80.56 86 GLY A C 1
ATOM 631 O O . GLY A 1 86 ? 15.324 3.155 -9.516 1.00 80.56 86 GLY A O 1
ATOM 632 N N . GLY A 1 87 ? 13.128 2.839 -9.192 1.00 74.38 87 GLY A N 1
ATOM 633 C CA . GLY A 1 87 ? 12.752 4.237 -9.410 1.00 74.38 87 GLY A CA 1
ATOM 634 C C . GLY A 1 87 ? 11.248 4.509 -9.319 1.00 74.38 87 GLY A C 1
ATOM 635 O O . GLY A 1 87 ? 10.439 3.598 -9.171 1.00 74.38 87 GLY A O 1
ATOM 636 N N . LEU A 1 88 ? 10.871 5.788 -9.408 1.00 63.38 88 LEU A N 1
ATOM 637 C CA . LEU A 1 88 ? 9.475 6.261 -9.351 1.00 63.38 88 LEU A CA 1
ATOM 638 C C . LEU A 1 88 ? 8.733 6.209 -10.705 1.00 63.38 88 LEU A C 1
ATOM 640 O O . LEU A 1 88 ? 7.568 6.607 -10.758 1.00 63.38 88 LEU A O 1
ATOM 644 N N . ALA A 1 89 ? 9.421 5.774 -11.767 1.00 57.31 89 ALA A N 1
ATOM 645 C CA . ALA A 1 89 ? 8.979 5.822 -13.160 1.00 57.31 89 ALA A CA 1
ATOM 646 C C . ALA A 1 89 ? 8.376 4.495 -13.616 1.00 57.31 89 ALA A C 1
ATOM 648 O O . ALA A 1 89 ? 9.061 3.450 -13.510 1.00 57.31 89 ALA A O 1
#

Secondary structure (DSSP, 8-state):
----HHHHHHHHHHHHHHHHHHHHHHTTSS-TTSSS-HHHHHHHHHHHHHHHHHHHHT--TTSSS-HHHHHHHHHHHHHHHHHHHSS--